Protein AF-A0ABD5TVK5-F1 (afdb_monomer)

Organism: NCBI:txid1198324

pLDDT: mean 85.74, std 15.24, range [33.0, 96.25]

Radius of gyration: 15.37 Å; Cα contacts (8 Å, |Δi|>4): 132; chains: 1; bounding box: 28×36×58 Å

Solvent-accessible surface area (backbone atoms only — not comparable to full-atom values): 6656 Å² total; per-residue (Å²): 133,84,76,79,74,75,83,69,68,56,65,68,62,52,51,50,52,50,62,59,50,67,39,68,69,53,40,49,51,46,50,60,36,64,71,67,69,48,72,43,48,42,63,60,53,13,35,53,51,42,17,61,76,69,75,44,59,68,91,76,52,56,67,74,49,26,55,55,32,30,54,44,36,65,76,61,47,43,57,59,33,30,77,66,32,34,27,42,64,40,79,89,79,40,31,36,30,64,24,89,35,29,70,57,52,47,52,50,49,56,48,54,58,58,65,71,72,114

Structure (mmCIF, N/CA/C/O backbone):
data_AF-A0ABD5TVK5-F1
#
_entry.id   AF-A0ABD5TVK5-F1
#
loop_
_atom_site.group_PDB
_atom_site.id
_atom_site.type_symbol
_atom_site.label_atom_id
_atom_site.label_alt_id
_atom_site.label_comp_id
_atom_site.label_asym_id
_atom_site.label_entity_id
_atom_site.label_seq_id
_atom_site.pdbx_PDB_ins_code
_atom_site.Cartn_x
_atom_site.Cartn_y
_atom_site.Cartn_z
_atom_site.occupancy
_atom_site.B_iso_or_equiv
_atom_site.auth_seq_id
_atom_site.auth_comp_id
_atom_site.auth_asym_id
_atom_site.auth_atom_id
_atom_site.pdbx_PDB_model_num
ATOM 1 N N . MET A 1 1 ? -5.443 6.022 39.758 1.00 33.00 1 MET A N 1
ATOM 2 C CA . MET A 1 1 ? -4.760 4.914 39.058 1.00 33.00 1 MET A CA 1
ATOM 3 C C . MET A 1 1 ? -5.485 4.712 37.743 1.00 33.00 1 MET A C 1
ATOM 5 O O . MET A 1 1 ? -6.596 4.203 37.760 1.00 33.00 1 MET A O 1
ATOM 9 N N . ALA A 1 2 ? -4.934 5.228 36.644 1.00 35.00 2 ALA A N 1
ATOM 10 C CA . ALA A 1 2 ? -5.500 5.011 35.319 1.00 35.00 2 ALA A CA 1
ATOM 11 C C . ALA A 1 2 ? -5.150 3.581 34.908 1.00 35.00 2 ALA A C 1
ATOM 13 O O . ALA A 1 2 ? -3.978 3.255 34.728 1.00 35.00 2 ALA A O 1
ATOM 14 N N . VAL A 1 3 ? -6.165 2.722 34.867 1.00 37.38 3 VAL A N 1
ATOM 15 C CA . VAL A 1 3 ? -6.068 1.401 34.255 1.00 37.38 3 VAL A CA 1
ATOM 16 C C . VAL A 1 3 ? -5.673 1.654 32.808 1.00 37.38 3 VAL A C 1
ATOM 18 O O . VAL A 1 3 ? -6.386 2.341 32.083 1.00 37.38 3 VAL A O 1
ATOM 21 N N . THR A 1 4 ? -4.490 1.188 32.422 1.00 37.69 4 THR A N 1
ATOM 22 C CA . THR A 1 4 ? -4.065 1.161 31.029 1.00 37.69 4 THR A CA 1
ATOM 23 C C . THR A 1 4 ? -5.055 0.260 30.308 1.00 37.69 4 THR A C 1
ATOM 25 O O . THR A 1 4 ? -4.971 -0.962 30.417 1.00 37.69 4 THR A O 1
ATOM 28 N N . GLU A 1 5 ? -6.055 0.866 29.670 1.00 39.72 5 GLU A N 1
ATOM 29 C CA . GLU A 1 5 ? -6.965 0.175 28.773 1.00 39.72 5 GLU A CA 1
ATOM 30 C C . GLU A 1 5 ? -6.103 -0.528 27.735 1.00 39.72 5 GLU A C 1
ATOM 32 O O . GLU A 1 5 ? -5.462 0.085 26.878 1.00 39.72 5 GLU A O 1
ATOM 37 N N . ASN A 1 6 ? -6.026 -1.842 27.899 1.00 39.97 6 ASN A N 1
ATOM 38 C CA . ASN A 1 6 ? -5.494 -2.759 26.928 1.00 39.97 6 ASN A CA 1
ATOM 39 C C . ASN A 1 6 ? -6.316 -2.510 25.659 1.00 39.97 6 ASN A C 1
ATOM 41 O O . ASN A 1 6 ? -7.457 -2.963 25.580 1.00 39.97 6 ASN A O 1
ATOM 45 N N . ARG A 1 7 ? -5.792 -1.727 24.705 1.00 51.34 7 ARG A N 1
ATOM 46 C CA . ARG A 1 7 ? -6.382 -1.579 23.365 1.00 51.34 7 ARG A CA 1
ATOM 47 C C . ARG A 1 7 ? -6.210 -2.902 22.626 1.00 51.34 7 ARG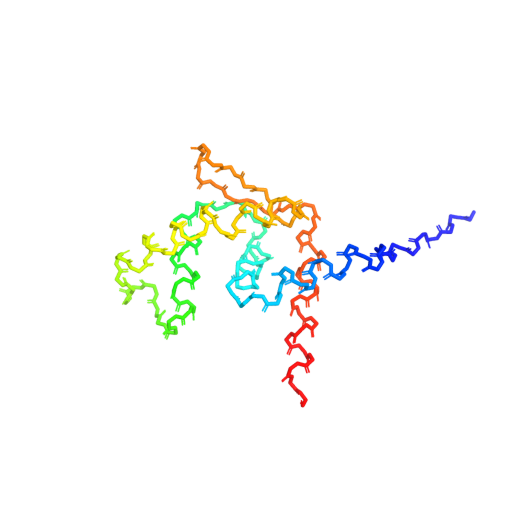 A C 1
ATOM 49 O O . ARG A 1 7 ? -5.469 -3.007 21.655 1.00 51.34 7 ARG A O 1
ATOM 56 N N . THR A 1 8 ? -6.843 -3.948 23.132 1.00 56.44 8 THR A N 1
ATOM 57 C CA . THR A 1 8 ? -7.138 -5.133 22.354 1.00 56.44 8 THR A CA 1
ATOM 58 C C . THR A 1 8 ? -8.242 -4.683 21.419 1.00 56.44 8 THR A C 1
ATOM 60 O O . THR A 1 8 ? -9.375 -4.480 21.849 1.00 56.44 8 THR A O 1
ATOM 63 N N . LEU A 1 9 ? -7.881 -4.403 20.166 1.00 56.56 9 LEU A N 1
ATOM 64 C CA . LEU A 1 9 ? -8.875 -4.191 19.123 1.00 56.56 9 LEU A CA 1
ATOM 65 C C . LEU A 1 9 ? -9.880 -5.354 19.187 1.00 56.56 9 LEU A C 1
ATOM 67 O O . LEU A 1 9 ? -9.454 -6.489 19.440 1.00 56.56 9 LEU A O 1
ATOM 71 N N . PRO A 1 10 ? -11.186 -5.098 19.006 1.00 69.69 10 PRO A N 1
ATOM 72 C CA . PRO A 1 10 ? -12.170 -6.169 18.922 1.00 69.69 10 PRO A CA 1
ATOM 73 C C . PRO A 1 10 ? -11.684 -7.224 17.924 1.00 69.69 10 PRO A C 1
ATOM 75 O O . PRO A 1 10 ? -11.176 -6.865 16.860 1.00 69.69 10 PRO A O 1
ATOM 78 N N . SER A 1 11 ? -11.809 -8.511 18.260 1.00 70.25 11 SER A N 1
ATOM 79 C CA . SER A 1 11 ? -11.297 -9.600 17.413 1.00 70.25 11 SER A CA 1
ATOM 80 C C . SER A 1 11 ? -11.826 -9.521 15.980 1.00 70.25 11 SER A C 1
ATOM 82 O O . SER A 1 11 ? -11.081 -9.778 15.049 1.00 70.25 11 SER A O 1
ATOM 84 N N . GLU A 1 12 ? -13.066 -9.062 15.800 1.00 74.44 12 GLU A N 1
ATOM 85 C CA . GLU A 1 12 ? -13.699 -8.869 14.489 1.00 74.44 12 GLU A CA 1
ATOM 86 C C . GLU A 1 12 ? -12.956 -7.847 13.613 1.00 74.44 12 GLU A C 1
ATOM 88 O O . GLU A 1 12 ? -12.719 -8.100 12.435 1.00 74.44 12 GLU A O 1
ATOM 93 N N . VAL A 1 13 ? -12.514 -6.726 14.196 1.00 74.62 13 VAL A N 1
ATOM 94 C CA . VAL A 1 13 ? -11.743 -5.690 13.484 1.00 74.62 13 VAL A CA 1
ATOM 95 C C . VAL A 1 13 ? -10.363 -6.222 13.107 1.00 74.62 13 VAL A C 1
ATOM 97 O O . VAL A 1 13 ? -9.865 -5.961 12.012 1.00 74.62 13 VAL A O 1
ATOM 100 N N . LEU A 1 14 ? -9.735 -6.987 14.003 1.00 79.19 14 LEU A N 1
ATOM 101 C CA . LEU A 1 14 ? -8.452 -7.630 13.733 1.00 79.19 14 LEU A CA 1
ATOM 102 C C . LEU A 1 14 ? -8.569 -8.661 12.600 1.00 79.19 14 LEU A C 1
ATOM 104 O O . LEU A 1 14 ? -7.727 -8.671 11.704 1.00 79.19 14 LEU A O 1
ATOM 108 N N . ASP A 1 15 ? -9.610 -9.491 12.623 1.00 84.25 15 ASP A N 1
ATOM 109 C CA . ASP A 1 15 ? -9.871 -10.502 11.599 1.00 84.25 15 ASP A CA 1
ATOM 110 C C . ASP A 1 15 ? -10.133 -9.855 10.232 1.00 84.25 15 ASP A C 1
ATOM 112 O O . ASP A 1 15 ? -9.613 -10.324 9.217 1.00 84.25 15 ASP A O 1
ATOM 116 N N . GLU A 1 16 ? -10.855 -8.734 10.197 1.00 85.75 16 GLU A N 1
ATOM 117 C CA . GLU A 1 16 ? -11.071 -7.946 8.982 1.00 85.75 16 GLU A CA 1
ATOM 118 C C . GLU A 1 16 ? -9.759 -7.375 8.427 1.00 85.75 16 GLU A C 1
ATOM 120 O O . GLU A 1 16 ? -9.456 -7.562 7.245 1.00 85.75 16 GLU A O 1
ATOM 125 N N . HIS A 1 17 ? -8.928 -6.754 9.272 1.00 87.75 17 HIS A N 1
ATOM 126 C CA . HIS A 1 17 ? -7.615 -6.249 8.861 1.00 87.75 17 HIS A CA 1
ATOM 127 C C . HIS A 1 17 ? -6.712 -7.378 8.352 1.00 87.75 17 HIS A C 1
ATOM 129 O O . HIS A 1 17 ? -6.040 -7.225 7.332 1.00 87.75 17 HIS A O 1
ATOM 135 N N . LEU A 1 18 ? -6.704 -8.530 9.026 1.00 86.00 18 LEU A N 1
ATOM 136 C CA . LEU A 1 18 ? -5.938 -9.702 8.602 1.00 86.00 18 LEU A CA 1
ATOM 137 C C . LEU A 1 18 ? -6.431 -10.243 7.256 1.00 86.00 18 LEU A C 1
ATOM 139 O O . LEU A 1 18 ? -5.611 -10.532 6.384 1.00 86.00 18 LEU A O 1
ATOM 143 N N . ALA A 1 19 ? -7.747 -10.335 7.050 1.00 87.69 19 ALA A N 1
ATOM 144 C CA . ALA A 1 19 ? -8.332 -10.744 5.776 1.00 87.69 19 ALA A CA 1
ATOM 145 C C . ALA A 1 19 ? -7.992 -9.750 4.654 1.00 87.69 19 ALA A C 1
ATOM 147 O O . ALA A 1 19 ? -7.651 -10.151 3.538 1.00 87.69 19 ALA A O 1
ATOM 148 N N . LEU A 1 20 ? -8.017 -8.449 4.953 1.00 90.38 20 LEU A N 1
ATOM 149 C CA . LEU A 1 20 ? -7.654 -7.392 4.018 1.00 90.38 20 LEU A CA 1
ATOM 150 C C . LEU A 1 20 ? -6.168 -7.470 3.627 1.00 90.38 20 LEU A C 1
ATOM 152 O O . LEU A 1 20 ? -5.847 -7.379 2.439 1.00 90.38 20 LEU A O 1
ATOM 156 N N . LEU A 1 21 ? -5.283 -7.683 4.607 1.00 90.38 21 LEU A N 1
ATOM 157 C CA . LEU A 1 21 ? -3.823 -7.775 4.459 1.00 90.38 21 LEU A CA 1
ATOM 158 C C . LEU A 1 21 ? -3.334 -9.167 4.018 1.00 90.38 21 LEU A C 1
ATOM 160 O O . LEU A 1 21 ? -2.145 -9.359 3.753 1.00 90.38 21 LEU A O 1
ATOM 164 N N . ALA A 1 22 ? -4.228 -10.143 3.854 1.00 87.75 22 ALA A N 1
ATOM 165 C CA . ALA A 1 22 ? -3.892 -11.421 3.230 1.00 87.75 22 ALA A CA 1
ATOM 166 C C . ALA A 1 22 ? -3.425 -11.244 1.771 1.00 87.75 22 ALA A C 1
ATOM 168 O O . ALA A 1 22 ? -2.665 -12.066 1.258 1.00 87.75 22 ALA A O 1
ATOM 169 N N . ASN A 1 23 ? -3.826 -10.151 1.113 1.00 89.81 23 ASN A N 1
ATOM 170 C CA . ASN A 1 23 ? -3.392 -9.802 -0.235 1.00 89.81 23 ASN A CA 1
ATOM 171 C C . ASN A 1 23 ? -1.972 -9.205 -0.254 1.00 89.81 23 ASN A C 1
ATOM 173 O O . ASN A 1 23 ? -1.685 -8.225 0.430 1.00 89.81 23 ASN A O 1
ATOM 177 N N . ASP A 1 24 ? -1.106 -9.770 -1.093 1.00 86.75 24 ASP A N 1
ATOM 178 C CA . ASP A 1 24 ? 0.312 -9.404 -1.175 1.00 86.75 24 ASP A CA 1
ATOM 179 C C . ASP A 1 24 ? 0.532 -7.949 -1.613 1.00 86.75 24 ASP A C 1
ATOM 181 O O . ASP A 1 24 ? 1.350 -7.253 -1.016 1.00 86.75 24 ASP A O 1
ATOM 185 N N . GLN A 1 25 ? -0.258 -7.454 -2.572 1.00 88.69 25 GLN A N 1
ATOM 186 C CA . GLN A 1 25 ? -0.165 -6.070 -3.052 1.00 88.69 25 GLN A CA 1
ATOM 187 C C . GLN A 1 25 ? -0.571 -5.070 -1.965 1.00 88.69 25 GLN A C 1
ATOM 189 O O . GLN A 1 25 ? 0.046 -4.021 -1.828 1.00 88.69 25 GLN A O 1
ATOM 194 N N . ARG A 1 26 ? -1.570 -5.393 -1.135 1.00 92.25 26 ARG A N 1
ATOM 195 C CA . ARG A 1 26 ? -1.946 -4.527 -0.004 1.00 92.25 26 ARG A CA 1
ATOM 196 C C . ARG A 1 26 ? -0.873 -4.452 1.066 1.00 92.25 26 ARG A C 1
ATOM 198 O O . ARG A 1 26 ? -0.684 -3.3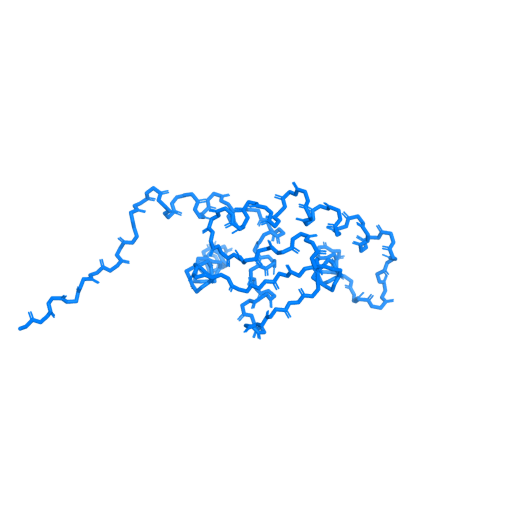85 1.638 1.00 92.25 26 ARG A O 1
ATOM 205 N N . ARG A 1 27 ? -0.155 -5.549 1.316 1.00 91.81 27 ARG A N 1
ATOM 206 C CA . ARG A 1 27 ? 0.987 -5.517 2.238 1.00 91.81 27 ARG A CA 1
ATOM 207 C C . ARG A 1 27 ? 2.114 -4.652 1.694 1.00 91.81 27 ARG A C 1
ATOM 209 O O . ARG A 1 27 ? 2.603 -3.819 2.442 1.00 91.81 27 ARG A O 1
ATOM 216 N N . ALA A 1 28 ? 2.443 -4.787 0.409 1.00 89.81 28 ALA A N 1
ATOM 217 C CA . ALA A 1 28 ? 3.418 -3.920 -0.253 1.00 89.81 28 ALA A CA 1
ATOM 218 C C . ALA A 1 28 ? 3.044 -2.434 -0.102 1.00 89.81 28 ALA A C 1
ATOM 220 O O . ALA A 1 28 ? 3.850 -1.633 0.359 1.00 89.81 28 ALA A O 1
ATOM 221 N N . ILE A 1 29 ? 1.786 -2.071 -0.382 1.00 91.31 29 ILE A N 1
ATOM 222 C CA . ILE A 1 29 ? 1.293 -0.692 -0.214 1.00 91.31 29 ILE A CA 1
ATOM 223 C C . ILE A 1 29 ? 1.476 -0.195 1.226 1.00 91.31 29 ILE A C 1
ATOM 225 O O . ILE A 1 29 ? 1.987 0.904 1.436 1.00 91.31 29 ILE A O 1
ATOM 229 N N . VAL A 1 30 ? 1.063 -0.993 2.216 1.00 92.50 30 VAL A N 1
ATOM 230 C CA . VAL A 1 30 ? 1.196 -0.636 3.637 1.00 92.50 30 VAL A CA 1
ATOM 231 C C . VAL A 1 30 ? 2.655 -0.444 4.020 1.00 92.50 30 VAL A C 1
ATOM 233 O O . VAL A 1 30 ? 2.966 0.517 4.711 1.00 92.50 30 VAL A O 1
ATOM 236 N N . GLU A 1 31 ? 3.555 -1.313 3.570 1.00 90.06 31 GLU A N 1
ATOM 237 C CA . GLU A 1 31 ? 4.984 -1.196 3.863 1.00 90.06 31 GLU A CA 1
ATOM 238 C C . GLU A 1 31 ? 5.587 0.072 3.265 1.00 90.06 31 GLU A C 1
ATOM 240 O O . GLU A 1 31 ? 6.190 0.856 3.995 1.00 90.06 31 GLU A O 1
ATOM 245 N N . ILE A 1 32 ? 5.340 0.321 1.978 1.00 89.62 32 ILE A N 1
ATOM 246 C CA . ILE A 1 32 ? 5.828 1.509 1.273 1.00 89.62 32 ILE A CA 1
ATOM 247 C C . ILE A 1 32 ? 5.357 2.791 1.980 1.00 89.62 32 ILE A C 1
ATOM 249 O O . ILE A 1 32 ? 6.147 3.701 2.245 1.00 89.62 32 ILE A O 1
ATOM 253 N N . LEU A 1 33 ? 4.071 2.870 2.335 1.00 90.19 33 LEU A N 1
ATOM 254 C CA . LEU A 1 33 ? 3.517 4.044 3.014 1.00 90.19 33 LEU A CA 1
ATOM 255 C C . LEU A 1 33 ? 3.991 4.162 4.472 1.00 90.19 33 LEU A C 1
ATOM 257 O O . LEU A 1 33 ? 4.174 5.276 4.969 1.00 90.19 33 LEU A O 1
ATOM 261 N N . ALA A 1 34 ? 4.214 3.039 5.157 1.00 88.94 34 ALA A N 1
ATOM 262 C CA . ALA A 1 34 ? 4.692 3.007 6.536 1.00 88.94 34 ALA A CA 1
ATOM 263 C C . ALA A 1 34 ? 6.175 3.380 6.682 1.00 88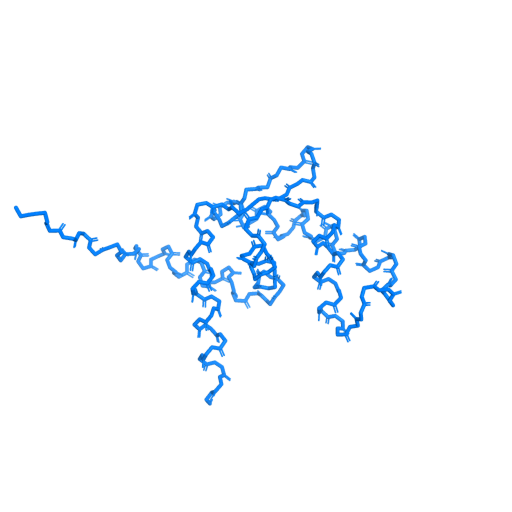.94 34 ALA A C 1
ATOM 265 O O . ALA A 1 34 ? 6.576 3.836 7.757 1.00 88.94 34 ALA A O 1
ATOM 266 N N . GLU A 1 35 ? 6.988 3.172 5.645 1.00 86.31 35 GLU A N 1
ATOM 267 C CA . GLU A 1 35 ? 8.397 3.572 5.626 1.00 86.31 35 GLU A CA 1
ATOM 268 C C . GLU A 1 35 ? 8.553 5.089 5.529 1.00 86.31 35 GLU A C 1
ATOM 270 O O . GLU A 1 35 ? 9.322 5.685 6.285 1.00 86.31 35 GLU A O 1
ATOM 275 N N . GLU A 1 36 ? 7.799 5.730 4.637 1.00 79.19 36 GLU A N 1
ATOM 276 C CA . GLU A 1 36 ? 7.948 7.165 4.392 1.00 79.19 36 GLU A CA 1
ATOM 277 C C . GLU A 1 36 ? 7.020 8.042 5.252 1.00 79.19 36 GLU A C 1
ATOM 279 O O . GLU A 1 36 ? 7.252 9.248 5.351 1.00 79.19 36 GLU A O 1
ATOM 284 N N . ASN A 1 37 ? 5.984 7.453 5.869 1.00 82.06 37 ASN A N 1
ATOM 285 C CA . ASN A 1 37 ? 4.992 8.091 6.750 1.00 82.06 37 ASN A CA 1
ATOM 286 C C . ASN A 1 37 ? 4.526 9.480 6.265 1.00 82.06 37 ASN A C 1
ATOM 288 O O . ASN A 1 37 ? 4.403 10.437 7.033 1.00 82.06 37 ASN A O 1
ATOM 292 N N . ARG A 1 38 ? 4.313 9.600 4.955 1.00 88.50 38 ARG A N 1
ATOM 293 C CA . ARG A 1 38 ? 3.911 10.828 4.266 1.00 88.50 38 ARG A CA 1
ATOM 294 C C . ARG A 1 38 ? 2.949 10.483 3.145 1.00 88.50 38 ARG A C 1
ATOM 296 O O . ARG A 1 38 ? 2.789 9.318 2.807 1.00 88.50 38 ARG A O 1
ATOM 303 N N . SER A 1 39 ? 2.337 11.504 2.560 1.00 90.56 39 SER A N 1
ATOM 304 C CA . SER A 1 39 ? 1.428 11.315 1.438 1.00 90.56 39 SER A CA 1
ATOM 305 C C . SER A 1 39 ? 2.138 11.292 0.081 1.00 90.56 39 SER A C 1
ATOM 307 O O . SER A 1 39 ? 3.005 12.132 -0.189 1.00 90.56 39 SER A O 1
ATOM 309 N N . HIS A 1 40 ? 1.685 10.409 -0.809 1.00 94.50 40 HIS A N 1
ATOM 310 C CA . HIS A 1 40 ? 2.244 10.167 -2.141 1.00 94.50 40 HIS A CA 1
ATOM 311 C C . HIS A 1 40 ? 1.202 10.298 -3.238 1.00 94.50 40 HIS A C 1
ATOM 313 O O . HIS A 1 40 ? 0.007 10.158 -2.998 1.00 94.50 40 HIS A O 1
ATOM 319 N N . GLN A 1 41 ? 1.675 10.520 -4.464 1.00 95.62 41 GLN A N 1
ATOM 320 C CA . GLN A 1 41 ? 0.837 10.358 -5.650 1.00 95.62 41 GLN A CA 1
ATOM 321 C C . GLN A 1 41 ? 0.560 8.872 -5.885 1.00 95.62 41 GLN A C 1
ATOM 323 O O . GLN A 1 41 ? 1.480 8.053 -5.791 1.00 95.62 41 GLN A O 1
ATOM 328 N N . VAL A 1 42 ? -0.672 8.537 -6.267 1.00 95.19 42 VAL A N 1
ATOM 329 C CA . VAL A 1 42 ? -1.069 7.155 -6.583 1.00 95.19 42 VAL A CA 1
ATOM 330 C C . VAL A 1 42 ? -0.186 6.565 -7.679 1.00 95.19 42 VAL A C 1
ATOM 332 O O . VAL A 1 42 ? 0.224 5.415 -7.563 1.00 95.19 42 VAL A O 1
ATOM 335 N N . ARG A 1 43 ? 0.194 7.351 -8.694 1.00 95.19 43 ARG A N 1
ATOM 336 C CA . ARG A 1 43 ? 1.088 6.901 -9.772 1.00 95.19 43 ARG A CA 1
ATOM 337 C C . ARG A 1 43 ? 2.468 6.459 -9.277 1.00 95.19 43 ARG A C 1
ATOM 339 O O . ARG A 1 43 ? 3.006 5.466 -9.759 1.00 95.19 43 ARG A O 1
ATOM 346 N N . LEU A 1 44 ? 3.042 7.167 -8.302 1.00 93.62 44 LEU A N 1
ATOM 347 C CA . LEU A 1 44 ? 4.330 6.777 -7.713 1.00 93.62 44 LEU A CA 1
ATOM 348 C C . LEU A 1 44 ? 4.193 5.466 -6.939 1.00 93.62 44 LEU A C 1
ATOM 350 O O . LEU A 1 44 ? 4.994 4.553 -7.136 1.00 93.62 44 LEU A O 1
ATOM 354 N N . LEU A 1 45 ? 3.133 5.348 -6.133 1.00 93.94 45 LEU A N 1
ATOM 355 C CA . LEU A 1 45 ? 2.820 4.109 -5.427 1.00 93.94 45 LEU A CA 1
ATOM 356 C C . LEU A 1 45 ? 2.603 2.947 -6.407 1.00 93.94 45 LEU A C 1
ATOM 358 O O . LEU A 1 45 ? 3.128 1.861 -6.189 1.00 93.94 45 LEU A O 1
ATOM 362 N N . ALA A 1 46 ? 1.909 3.188 -7.521 1.00 95.12 46 ALA A N 1
ATOM 363 C CA . ALA A 1 46 ? 1.700 2.206 -8.578 1.00 95.12 46 ALA A CA 1
ATOM 364 C C . ALA A 1 46 ? 3.022 1.706 -9.165 1.00 95.12 46 ALA A C 1
ATOM 366 O O . ALA A 1 46 ? 3.191 0.501 -9.344 1.00 95.12 46 ALA A O 1
ATOM 367 N N . GLY A 1 47 ? 3.968 2.614 -9.421 1.00 95.19 47 GLY A N 1
ATOM 368 C CA . GLY A 1 47 ? 5.305 2.262 -9.890 1.00 95.19 47 GLY A CA 1
ATOM 369 C C . GLY A 1 47 ? 6.041 1.365 -8.899 1.00 95.19 47 GLY A C 1
ATOM 370 O O . GLY A 1 47 ? 6.522 0.300 -9.281 1.00 95.19 47 GLY A O 1
ATOM 371 N N . TRP A 1 48 ? 6.076 1.750 -7.622 1.00 93.50 48 TRP A N 1
ATOM 372 C CA . TRP A 1 48 ? 6.729 0.966 -6.570 1.00 93.50 48 TRP A CA 1
ATOM 373 C C . TRP A 1 48 ? 6.103 -0.416 -6.395 1.00 93.50 48 TRP A C 1
ATOM 375 O O . TRP A 1 48 ? 6.814 -1.418 -6.430 1.00 93.50 48 TRP A O 1
ATOM 385 N N . THR A 1 49 ? 4.774 -0.491 -6.308 1.00 92.06 49 THR A N 1
ATOM 386 C CA . THR A 1 49 ? 4.061 -1.766 -6.169 1.00 92.06 49 THR A CA 1
ATOM 387 C C . THR A 1 49 ? 4.235 -2.660 -7.403 1.00 92.06 49 THR A C 1
ATOM 389 O O . THR A 1 49 ? 4.396 -3.869 -7.264 1.00 92.06 49 THR A O 1
ATOM 392 N N . ALA A 1 50 ? 4.240 -2.100 -8.617 1.00 93.56 50 ALA A N 1
ATOM 393 C CA . ALA A 1 50 ? 4.450 -2.868 -9.848 1.00 93.56 50 ALA A CA 1
ATOM 394 C C . ALA A 1 50 ? 5.897 -3.364 -10.006 1.00 93.56 50 ALA A C 1
ATOM 396 O O . ALA A 1 50 ? 6.114 -4.474 -10.498 1.00 93.56 50 ALA A O 1
ATOM 397 N N . ALA A 1 51 ? 6.879 -2.556 -9.599 1.00 93.06 51 ALA A N 1
ATOM 398 C CA . ALA A 1 51 ? 8.287 -2.940 -9.562 1.00 93.06 51 ALA A CA 1
ATOM 399 C C . ALA A 1 51 ? 8.517 -4.094 -8.578 1.00 93.06 51 ALA A C 1
ATOM 401 O O . ALA A 1 51 ? 9.130 -5.099 -8.944 1.00 93.06 51 ALA A O 1
ATOM 402 N N . GLU A 1 52 ? 7.949 -3.996 -7.373 1.00 89.56 52 GLU A N 1
ATOM 403 C CA . GLU A 1 52 ? 8.013 -5.053 -6.362 1.00 89.56 52 GLU A CA 1
ATOM 404 C C . GLU A 1 52 ? 7.318 -6.339 -6.836 1.00 89.56 52 GLU A C 1
ATOM 406 O O . GLU A 1 52 ? 7.914 -7.412 -6.770 1.00 89.56 52 GLU A O 1
ATOM 411 N N . GLU A 1 53 ? 6.108 -6.240 -7.405 1.00 87.69 53 GLU A N 1
ATOM 412 C CA . GLU A 1 53 ? 5.357 -7.387 -7.947 1.00 87.69 53 GLU A CA 1
ATOM 413 C C . GLU A 1 53 ? 6.153 -8.154 -9.012 1.00 87.69 53 GLU A C 1
ATOM 415 O O . GLU A 1 53 ? 6.105 -9.383 -9.079 1.00 87.69 53 GLU A O 1
ATOM 420 N N . ARG A 1 54 ? 6.880 -7.431 -9.867 1.00 90.06 54 ARG A N 1
ATOM 421 C CA . ARG A 1 54 ? 7.636 -8.014 -10.983 1.00 90.06 54 ARG A CA 1
ATOM 422 C C . ARG A 1 54 ? 9.074 -8.371 -10.624 1.00 90.06 54 ARG A C 1
ATOM 424 O O . ARG A 1 54 ? 9.730 -9.034 -11.425 1.00 90.06 54 ARG A O 1
ATOM 431 N N . GLY A 1 55 ? 9.568 -7.930 -9.469 1.00 90.31 55 GLY A N 1
ATOM 432 C CA . GLY A 1 55 ? 10.963 -8.099 -9.067 1.00 90.31 55 GLY A CA 1
ATOM 433 C C . GLY A 1 55 ? 11.952 -7.386 -9.994 1.00 90.31 55 GLY A C 1
ATOM 434 O O . GLY A 1 55 ? 13.053 -7.890 -10.213 1.00 90.31 55 GLY A O 1
ATOM 435 N N . VAL A 1 56 ? 11.559 -6.248 -10.571 1.00 92.75 56 VAL A N 1
ATOM 436 C CA . VAL A 1 56 ? 12.402 -5.438 -11.468 1.00 92.75 56 VAL A CA 1
ATOM 437 C C . VAL A 1 56 ? 12.569 -4.030 -10.902 1.00 92.75 56 VAL A C 1
ATOM 439 O O . VAL A 1 56 ? 11.677 -3.552 -10.203 1.00 92.75 56 VAL A O 1
ATOM 442 N N . PRO A 1 57 ? 13.684 -3.340 -11.186 1.00 92.56 57 PRO A N 1
ATOM 443 C CA . PRO A 1 57 ? 13.836 -1.950 -10.778 1.00 92.56 57 PRO A CA 1
ATOM 444 C C . PRO A 1 57 ? 12.874 -1.031 -11.554 1.00 92.56 57 PRO A C 1
ATOM 446 O O . PRO A 1 57 ? 12.416 -1.364 -12.649 1.00 92.56 57 PRO A O 1
ATOM 449 N N . LEU A 1 58 ? 12.560 0.132 -10.971 1.00 90.31 58 LEU A N 1
ATOM 450 C CA . LEU A 1 58 ? 11.593 1.097 -11.523 1.00 90.31 58 LEU A CA 1
ATOM 451 C C . LEU A 1 58 ? 11.955 1.592 -12.927 1.00 90.31 58 LEU A C 1
ATOM 453 O O . LEU A 1 58 ? 11.069 1.844 -13.732 1.00 90.31 58 LEU A O 1
ATOM 457 N N . ASP A 1 59 ? 13.244 1.737 -13.218 1.00 91.88 59 ASP A N 1
ATOM 458 C CA . ASP A 1 59 ? 13.762 2.193 -14.512 1.00 91.88 59 ASP A CA 1
ATOM 459 C C . ASP A 1 59 ? 13.607 1.149 -15.629 1.00 91.88 59 ASP A C 1
ATOM 461 O O . ASP A 1 59 ? 13.546 1.502 -16.805 1.00 91.88 59 ASP A O 1
ATOM 465 N N . ALA A 1 60 ? 13.498 -0.131 -15.269 1.00 93.19 60 ALA A N 1
ATOM 466 C CA . ALA A 1 60 ? 13.213 -1.230 -16.186 1.00 93.19 60 ALA A CA 1
ATOM 467 C C . ALA A 1 60 ? 11.707 -1.518 -16.326 1.00 93.19 60 ALA A C 1
ATOM 469 O O . ALA A 1 60 ? 11.316 -2.442 -17.049 1.00 93.19 60 ALA A O 1
ATOM 470 N N . LEU A 1 61 ? 10.852 -0.774 -15.619 1.00 94.38 61 LEU A N 1
ATOM 471 C CA . LEU A 1 61 ? 9.419 -1.015 -15.593 1.00 94.38 61 LEU A CA 1
ATOM 472 C C . LEU A 1 61 ? 8.741 -0.383 -16.826 1.00 94.38 61 LEU A C 1
ATOM 474 O O . LEU A 1 61 ? 8.884 0.816 -17.057 1.00 94.38 61 LEU A O 1
ATOM 478 N N . PRO A 1 62 ? 7.968 -1.149 -17.619 1.00 94.62 62 PRO A N 1
ATOM 479 C CA . PRO A 1 62 ? 7.188 -0.572 -18.709 1.00 94.62 62 PRO A CA 1
ATOM 480 C C . PRO A 1 62 ? 6.103 0.366 -18.172 1.00 94.62 62 PRO A C 1
ATOM 482 O O . PRO A 1 62 ? 5.413 0.010 -17.216 1.00 94.62 62 PRO A O 1
ATOM 485 N N . GLU A 1 63 ? 5.871 1.494 -18.844 1.00 94.25 63 GLU A N 1
ATOM 486 C CA . GLU A 1 63 ? 4.823 2.460 -18.469 1.00 94.25 63 GLU A CA 1
ATOM 487 C C . GLU A 1 63 ? 3.441 1.795 -18.346 1.00 94.25 63 GLU A C 1
ATOM 489 O O . GLU A 1 63 ? 2.722 1.974 -17.368 1.00 94.25 63 GLU A O 1
ATOM 494 N N . GLU A 1 64 ? 3.120 0.891 -19.273 1.00 95.38 64 GLU A N 1
ATOM 495 C CA . GLU A 1 64 ? 1.881 0.102 -19.276 1.00 95.38 64 GLU A CA 1
ATOM 496 C C . GLU A 1 64 ? 1.706 -0.770 -18.019 1.00 95.38 64 GLU A C 1
ATOM 498 O O . GLU A 1 64 ? 0.605 -1.224 -17.700 1.00 95.38 64 GLU A O 1
ATOM 503 N N . ALA A 1 65 ? 2.798 -1.126 -17.336 1.00 94.56 65 ALA A N 1
ATOM 504 C CA . ALA A 1 65 ? 2.732 -1.845 -16.070 1.00 94.56 65 ALA A CA 1
ATOM 505 C C . ALA A 1 65 ? 2.343 -0.904 -14.924 1.00 94.56 65 ALA A C 1
ATOM 507 O O . ALA A 1 65 ? 1.512 -1.290 -14.101 1.00 94.56 65 ALA A O 1
ATOM 508 N N . VAL A 1 66 ? 2.895 0.315 -14.915 1.00 95.44 66 VAL A N 1
ATOM 509 C CA . VAL A 1 66 ? 2.555 1.373 -13.953 1.00 95.44 66 VAL A CA 1
ATOM 510 C C . VAL A 1 66 ? 1.087 1.751 -14.098 1.00 95.44 66 VAL A C 1
ATOM 512 O O . VAL A 1 66 ? 0.352 1.676 -13.121 1.00 95.44 66 VAL A O 1
ATOM 515 N N . GLU A 1 67 ? 0.628 2.047 -15.315 1.00 95.56 67 GLU A N 1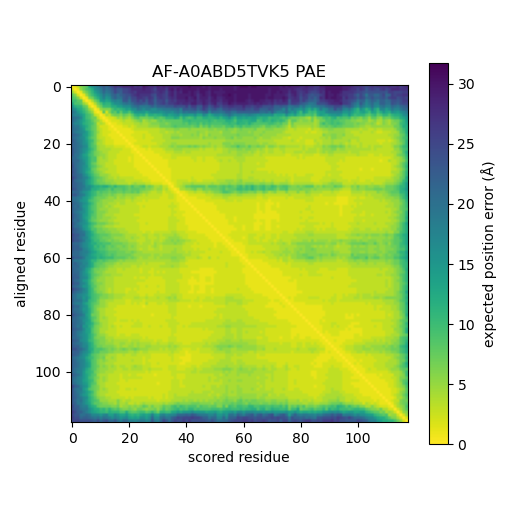
ATOM 516 C CA . GLU A 1 67 ? -0.763 2.440 -15.579 1.00 95.56 67 GLU A CA 1
ATOM 517 C C . GLU A 1 67 ? -1.757 1.350 -15.163 1.00 95.56 67 GLU A C 1
ATOM 519 O O . GLU A 1 67 ? -2.764 1.615 -14.506 1.00 95.56 67 GLU A O 1
ATOM 524 N N . ARG A 1 68 ? -1.462 0.081 -15.480 1.00 95.25 68 ARG A N 1
ATO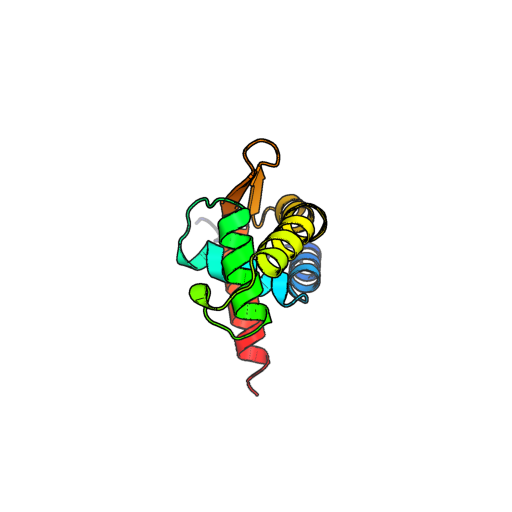M 525 C CA . ARG A 1 68 ? -2.308 -1.040 -15.041 1.00 95.25 68 ARG A CA 1
ATOM 526 C C . ARG A 1 68 ? -2.349 -1.174 -13.525 1.00 95.25 68 ARG A C 1
ATOM 528 O O . ARG A 1 68 ? -3.391 -1.550 -12.988 1.00 95.25 68 ARG A O 1
ATOM 535 N N . MET A 1 69 ? -1.233 -0.929 -12.844 1.00 95.19 69 MET A N 1
ATOM 536 C CA . MET A 1 69 ? -1.202 -0.957 -11.386 1.00 95.19 69 MET A CA 1
ATOM 537 C C . MET A 1 69 ? -1.956 0.237 -10.797 1.00 95.19 69 MET A C 1
ATOM 539 O O . MET A 1 69 ? -2.730 0.050 -9.869 1.00 95.19 69 MET A O 1
ATOM 543 N N . GLU A 1 70 ? -1.825 1.426 -11.378 1.00 95.38 70 GLU A N 1
ATOM 544 C CA . GLU A 1 70 ? -2.538 2.641 -10.974 1.00 95.38 70 GLU A CA 1
ATOM 545 C C . GLU A 1 70 ? -4.059 2.437 -11.021 1.00 95.38 70 GLU A C 1
ATOM 547 O O . GLU A 1 70 ? -4.747 2.670 -10.028 1.00 95.38 70 GLU A O 1
ATOM 552 N N . VAL A 1 71 ? -4.576 1.862 -12.112 1.00 95.69 71 VAL A N 1
ATOM 553 C CA . VAL A 1 71 ? -5.998 1.494 -12.246 1.00 95.69 71 VAL A CA 1
ATOM 554 C C . VAL A 1 71 ? -6.430 0.497 -11.161 1.00 95.69 71 VAL A C 1
ATOM 556 O O . VAL A 1 71 ? -7.493 0.649 -10.555 1.00 95.69 71 VAL A O 1
ATOM 559 N N . LYS A 1 72 ? -5.613 -0.525 -10.867 1.00 94.44 72 LYS A N 1
ATOM 560 C CA . LYS A 1 72 ? -5.910 -1.486 -9.787 1.00 94.44 72 LYS A CA 1
ATOM 561 C C . LYS A 1 72 ? -5.908 -0.817 -8.416 1.00 94.44 72 LYS A C 1
ATOM 563 O O . LYS A 1 72 ? -6.782 -1.109 -7.599 1.00 94.44 72 LYS A O 1
ATOM 568 N N . LEU A 1 73 ? -4.941 0.058 -8.148 1.00 94.56 73 LEU A N 1
ATOM 569 C CA . LEU A 1 73 ? -4.874 0.810 -6.900 1.00 94.56 73 LEU A CA 1
ATOM 570 C C . LEU A 1 73 ? -6.151 1.621 -6.713 1.00 94.56 73 LEU A C 1
ATOM 572 O O . LEU A 1 73 ? -6.809 1.461 -5.688 1.00 94.56 73 LEU A O 1
ATOM 576 N N . HIS A 1 74 ? -6.541 2.380 -7.735 1.00 93.81 74 HIS A N 1
ATOM 577 C CA . HIS A 1 74 ? -7.710 3.248 -7.701 1.00 93.81 74 HIS A CA 1
ATOM 578 C C . HIS A 1 74 ? -9.023 2.490 -7.466 1.00 93.81 74 HIS A C 1
ATOM 580 O O . HIS A 1 74 ? -9.843 2.914 -6.660 1.00 93.81 74 HIS A O 1
ATOM 586 N N . HIS A 1 75 ? -9.225 1.350 -8.134 1.00 93.44 75 HIS A N 1
ATOM 587 C CA . HIS A 1 75 ? -10.522 0.662 -8.112 1.00 93.44 75 HIS A CA 1
ATOM 588 C C . HIS A 1 75 ? -10.623 -0.509 -7.128 1.00 93.44 75 HIS A C 1
ATOM 590 O O . HIS A 1 75 ? -11.730 -0.956 -6.831 1.00 93.44 75 HIS A O 1
ATOM 596 N N . VAL A 1 76 ? -9.502 -1.063 -6.653 1.00 93.38 76 VAL A N 1
ATOM 597 C CA . VAL A 1 76 ? -9.502 -2.335 -5.901 1.00 93.38 76 VAL A CA 1
ATOM 598 C C . VAL A 1 76 ? -8.802 -2.230 -4.555 1.00 93.38 76 VAL A C 1
ATOM 600 O O . VAL A 1 76 ? -9.286 -2.791 -3.562 1.00 93.38 76 VAL A O 1
ATOM 603 N N . HIS A 1 77 ? -7.635 -1.590 -4.513 1.00 93.56 77 HIS A N 1
ATOM 604 C CA . HIS A 1 77 ? -6.804 -1.608 -3.311 1.00 93.56 77 HIS A CA 1
ATOM 605 C C . HIS A 1 77 ? -7.080 -0.414 -2.411 1.00 93.56 77 HIS A C 1
ATOM 607 O O . HIS A 1 77 ? -7.453 -0.637 -1.263 1.00 93.56 77 HIS A O 1
ATOM 613 N N . LEU A 1 78 ? -6.938 0.807 -2.928 1.00 94.38 78 LEU A N 1
ATOM 614 C CA . LEU A 1 78 ? -7.031 2.028 -2.134 1.00 94.38 78 LEU A CA 1
ATOM 615 C C . LEU A 1 78 ? -8.415 2.227 -1.511 1.00 94.38 78 LEU A C 1
ATOM 617 O O . LEU A 1 78 ? -8.436 2.426 -0.303 1.00 94.38 78 LEU A O 1
ATOM 621 N N . PRO A 1 79 ? -9.551 2.038 -2.218 1.00 94.81 79 PRO A N 1
ATOM 622 C CA . PRO A 1 79 ? -10.865 2.195 -1.592 1.00 94.81 79 PRO A CA 1
ATOM 623 C C . PRO A 1 79 ? -11.072 1.271 -0.388 1.00 94.81 79 PRO A C 1
ATOM 625 O O . PRO A 1 79 ? -11.559 1.699 0.645 1.00 94.81 79 PRO A O 1
ATOM 628 N N . LYS A 1 80 ? -10.623 0.011 -0.467 1.00 93.19 80 LYS A N 1
ATOM 629 C CA . LYS A 1 80 ? -10.792 -0.929 0.656 1.00 93.19 80 LYS A CA 1
ATOM 630 C C . LYS A 1 80 ? -9.809 -0.688 1.800 1.00 93.19 80 LYS A C 1
ATOM 632 O O . LYS A 1 80 ? -10.083 -1.069 2.929 1.00 93.19 80 LYS A O 1
ATOM 637 N N . LEU A 1 81 ? -8.630 -0.140 1.502 1.00 94.00 81 LEU A N 1
ATOM 638 C CA . LEU A 1 81 ? -7.677 0.272 2.534 1.00 94.00 81 LEU A CA 1
ATOM 639 C C . LEU A 1 81 ? -8.156 1.547 3.246 1.00 94.00 81 LEU A C 1
ATOM 641 O O . LEU A 1 81 ? -7.901 1.694 4.439 1.00 94.00 81 LEU A O 1
ATOM 645 N N . ASP A 1 82 ? -8.841 2.429 2.518 1.00 95.00 82 ASP A N 1
ATOM 646 C CA . ASP A 1 82 ? -9.450 3.662 3.018 1.00 95.00 82 ASP A CA 1
ATOM 647 C C . ASP A 1 82 ? -10.677 3.377 3.892 1.00 95.00 82 ASP A C 1
ATOM 649 O O . ASP A 1 82 ? -10.749 3.846 5.023 1.00 95.00 82 ASP A O 1
ATOM 653 N N . GLU A 1 83 ? -11.566 2.479 3.450 1.00 92.50 83 GLU A N 1
ATOM 654 C CA . GLU A 1 83 ? -12.697 1.978 4.250 1.00 92.50 83 GLU A CA 1
ATOM 655 C C . GLU A 1 83 ? -12.251 1.390 5.601 1.00 92.50 83 GLU A C 1
ATOM 657 O O . GLU A 1 83 ? -12.936 1.552 6.610 1.00 92.50 83 GLU A O 1
ATOM 662 N N . ALA A 1 84 ? -11.085 0.737 5.634 1.00 91.19 84 ALA A N 1
ATOM 663 C CA . ALA A 1 84 ? -10.493 0.183 6.851 1.00 91.19 84 ALA A CA 1
ATOM 664 C C . ALA A 1 84 ? -9.704 1.216 7.686 1.00 91.19 84 ALA A C 1
ATOM 666 O O . ALA A 1 84 ? -9.161 0.869 8.732 1.00 91.19 84 ALA A O 1
ATOM 667 N N . GLY A 1 85 ? -9.583 2.467 7.227 1.00 92.31 85 GLY A N 1
ATOM 668 C CA . GLY A 1 85 ? -8.828 3.532 7.897 1.00 92.31 85 GLY A CA 1
ATOM 669 C C . GLY A 1 85 ? -7.309 3.320 7.920 1.00 92.31 85 GLY A C 1
ATOM 670 O O . GLY A 1 85 ? -6.594 3.999 8.663 1.00 92.31 85 GLY A O 1
ATOM 671 N N . ILE A 1 86 ? -6.799 2.365 7.134 1.00 94.25 86 ILE A N 1
ATOM 672 C CA . ILE A 1 86 ? -5.364 2.063 7.037 1.00 94.25 86 ILE A CA 1
ATOM 673 C C . ILE A 1 86 ? -4.658 3.156 6.240 1.00 94.25 86 ILE A C 1
ATOM 675 O O . ILE A 1 86 ? -3.548 3.563 6.586 1.00 94.25 86 ILE A O 1
ATOM 679 N N . VAL A 1 87 ? -5.300 3.630 5.177 1.00 95.56 87 VAL A N 1
ATOM 680 C CA . VAL A 1 87 ? -4.852 4.767 4.372 1.00 95.56 87 VAL A CA 1
ATOM 681 C C . VAL A 1 87 ? -5.955 5.814 4.336 1.00 95.56 87 VAL A C 1
ATOM 683 O O . VAL A 1 87 ? -7.098 5.505 4.638 1.00 95.56 87 VAL A O 1
ATOM 686 N N . GLU A 1 88 ? -5.600 7.030 3.956 1.00 95.38 88 GLU A N 1
ATOM 687 C CA . GLU A 1 88 ? -6.543 8.064 3.546 1.00 95.38 88 GLU A CA 1
ATOM 688 C C . GLU A 1 88 ? -6.364 8.255 2.044 1.00 95.38 88 GLU A C 1
ATOM 690 O O . GLU A 1 88 ? -5.278 8.642 1.591 1.00 95.38 88 GLU A O 1
ATOM 695 N N . TYR A 1 89 ? -7.389 7.908 1.268 1.00 96.25 89 TYR A N 1
ATOM 696 C CA . TYR A 1 89 ? -7.333 7.969 -0.184 1.00 96.25 89 TYR A CA 1
ATOM 697 C C . TYR A 1 89 ? -8.136 9.141 -0.761 1.00 96.25 89 TYR A C 1
ATOM 699 O O . TYR 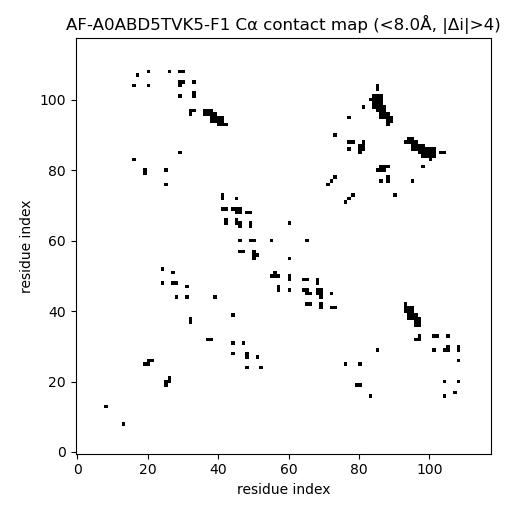A 1 89 ? -9.360 9.174 -0.686 1.00 96.25 89 TYR A O 1
ATOM 707 N N . ASP A 1 90 ? -7.436 10.069 -1.417 1.00 94.12 90 ASP A N 1
ATOM 708 C CA . ASP A 1 90 ? -8.032 11.172 -2.166 1.00 94.12 90 ASP A CA 1
ATOM 709 C C . ASP A 1 90 ? -8.072 10.836 -3.666 1.00 94.12 90 ASP A C 1
ATOM 711 O O . ASP A 1 90 ? -7.053 10.851 -4.373 1.00 94.12 90 ASP A O 1
ATOM 715 N N . ALA A 1 91 ? -9.273 10.506 -4.141 1.00 91.00 91 ALA A N 1
ATOM 716 C CA . ALA A 1 91 ? -9.551 10.196 -5.538 1.00 91.00 91 ALA A CA 1
ATOM 717 C C . ALA A 1 91 ? -9.519 11.423 -6.460 1.00 91.00 91 ALA A C 1
ATOM 719 O O . ALA A 1 91 ? -9.225 11.270 -7.646 1.00 91.00 91 ALA A O 1
ATOM 720 N N . GLU A 1 92 ? -9.811 12.618 -5.943 1.00 91.56 92 GLU A N 1
ATOM 721 C CA . GLU A 1 92 ? -9.824 13.848 -6.739 1.00 91.56 92 GLU A CA 1
ATOM 722 C C . GLU A 1 92 ? -8.389 14.306 -7.016 1.00 91.56 92 GLU A C 1
ATOM 724 O O . GLU A 1 92 ? -8.019 14.574 -8.160 1.00 91.56 92 GLU A O 1
ATOM 729 N N . GLU A 1 93 ? -7.549 14.289 -5.983 1.00 92.38 93 GLU A N 1
ATOM 730 C CA . GLU A 1 93 ? -6.145 14.697 -6.070 1.00 92.38 93 GLU A CA 1
ATOM 731 C C . GLU A 1 93 ? -5.210 13.555 -6.512 1.00 92.38 93 GLU A C 1
ATOM 733 O O . GLU A 1 93 ? -4.027 13.779 -6.781 1.00 92.38 93 GLU A O 1
ATOM 738 N N . ASN A 1 94 ? -5.710 12.316 -6.596 1.00 94.06 94 ASN A N 1
ATOM 739 C CA . ASN A 1 94 ? -4.912 11.103 -6.814 1.00 94.06 94 ASN A CA 1
ATOM 740 C C . ASN A 1 94 ? -3.740 10.992 -5.833 1.00 94.06 94 ASN A C 1
ATOM 742 O O . ASN A 1 94 ? -2.590 10.712 -6.206 1.00 94.06 94 ASN A O 1
ATOM 746 N N . ARG A 1 95 ? -4.038 11.193 -4.548 1.00 95.75 95 ARG A N 1
ATOM 747 C CA . ARG A 1 95 ? -3.057 11.099 -3.466 1.00 95.75 95 ARG A CA 1
ATOM 748 C C . ARG A 1 95 ? -3.516 10.103 -2.420 1.00 95.75 95 ARG A C 1
ATOM 750 O O . ARG A 1 95 ? -4.699 9.901 -2.194 1.00 95.75 95 ARG A O 1
ATOM 757 N N . VAL A 1 96 ? -2.549 9.470 -1.781 1.00 95.69 96 VAL A N 1
ATOM 758 C CA . VAL A 1 96 ? -2.777 8.547 -0.674 1.00 95.69 96 VAL A CA 1
ATOM 759 C C . VAL A 1 96 ? -1.898 8.967 0.488 1.00 95.69 96 VAL A C 1
ATOM 761 O O . VAL A 1 96 ? -0.754 9.379 0.282 1.00 95.69 96 VAL A O 1
ATOM 764 N N . ALA A 1 97 ? -2.429 8.921 1.700 1.00 94.44 97 ALA A N 1
ATOM 765 C CA . ALA A 1 97 ? -1.698 9.191 2.928 1.00 94.44 97 ALA A CA 1
ATOM 766 C C . ALA A 1 97 ? -1.851 8.025 3.919 1.00 94.44 97 ALA A C 1
ATOM 768 O O . ALA A 1 97 ? -2.796 7.244 3.812 1.00 94.44 97 ALA A O 1
ATOM 769 N N . PRO A 1 98 ? -0.929 7.872 4.880 1.00 94.38 98 PRO A N 1
ATOM 770 C CA . PRO A 1 98 ? -1.132 6.994 6.023 1.00 94.38 98 PRO A CA 1
ATOM 771 C C . PRO A 1 98 ? -2.374 7.403 6.819 1.00 94.38 98 PRO A C 1
ATOM 773 O O . PRO A 1 98 ? -2.468 8.554 7.236 1.00 94.38 98 PRO A O 1
ATOM 776 N N . GLY A 1 99 ? -3.290 6.462 7.047 1.00 93.31 99 GLY A N 1
ATOM 777 C CA . GLY A 1 99 ? -4.462 6.673 7.893 1.00 93.31 99 GLY A CA 1
ATOM 778 C C . GLY A 1 99 ? -4.185 6.354 9.362 1.00 93.31 99 GLY A C 1
ATOM 779 O O . GLY A 1 99 ? -3.084 5.937 9.745 1.00 93.31 99 GLY A O 1
ATOM 780 N N . ALA A 1 100 ? -5.205 6.516 10.204 1.00 91.44 100 ALA A N 1
ATOM 781 C CA . ALA A 1 100 ? -5.106 6.284 11.647 1.00 91.44 100 ALA A CA 1
ATOM 782 C C . ALA A 1 100 ? -4.709 4.838 12.005 1.00 91.44 100 ALA A C 1
ATOM 784 O O . ALA A 1 100 ? -3.948 4.623 12.955 1.00 91.44 100 ALA A O 1
ATOM 785 N N . GLU A 1 101 ? -5.158 3.853 11.220 1.00 91.19 101 GLU A N 1
ATOM 786 C CA . GLU A 1 101 ? -4.860 2.433 11.443 1.00 91.19 101 GLU A CA 1
ATOM 787 C C . GLU A 1 101 ? -3.558 1.968 10.773 1.00 91.19 101 GLU A C 1
ATOM 789 O O . GLU A 1 101 ? -3.178 0.802 10.910 1.00 91.19 1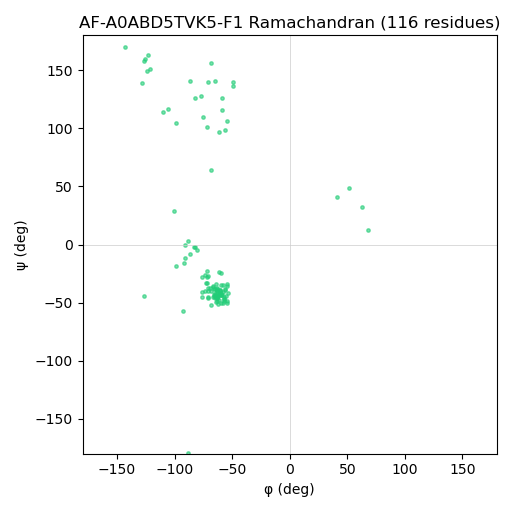01 GLU A O 1
ATOM 794 N N . MET A 1 102 ? -2.794 2.860 10.123 1.00 92.19 102 MET A N 1
ATOM 795 C CA . MET A 1 102 ? -1.519 2.504 9.482 1.00 92.19 102 MET A CA 1
ATOM 796 C C . MET A 1 102 ? -0.549 1.828 10.460 1.00 92.19 102 MET A C 1
ATOM 798 O O . MET A 1 102 ? 0.073 0.814 10.141 1.00 92.19 102 MET A O 1
ATOM 802 N N . ALA A 1 103 ? -0.425 2.354 11.681 1.00 90.00 103 ALA A N 1
ATOM 803 C CA . ALA A 1 103 ? 0.468 1.783 12.689 1.00 90.00 103 ALA A CA 1
ATOM 804 C C . ALA A 1 103 ? 0.041 0.365 13.111 1.00 90.00 103 ALA A C 1
ATOM 806 O O . ALA A 1 103 ? 0.890 -0.482 13.402 1.00 90.00 103 ALA A O 1
ATOM 807 N N . THR A 1 104 ? -1.266 0.095 13.143 1.00 90.00 104 THR A N 1
ATOM 808 C CA . THR A 1 104 ? -1.816 -1.241 13.391 1.00 90.00 104 THR A CA 1
ATOM 809 C C . THR A 1 104 ? -1.509 -2.161 12.214 1.00 90.00 104 THR A C 1
ATOM 811 O O . THR A 1 104 ? -0.908 -3.218 12.415 1.00 90.00 104 THR A O 1
ATOM 814 N N . ALA A 1 105 ? -1.844 -1.738 10.993 1.00 91.25 105 ALA A N 1
ATOM 815 C CA . ALA A 1 105 ? -1.620 -2.505 9.774 1.00 91.25 105 ALA A CA 1
ATOM 816 C C . ALA A 1 105 ? -0.144 -2.881 9.593 1.00 91.25 105 ALA A C 1
ATOM 818 O O . ALA A 1 105 ? 0.165 -4.048 9.359 1.00 91.25 105 ALA A O 1
ATOM 819 N N . ARG A 1 106 ? 0.778 -1.933 9.803 1.00 91.50 106 ARG A N 1
ATOM 820 C CA . ARG A 1 106 ? 2.228 -2.169 9.752 1.00 91.50 106 ARG A CA 1
ATOM 821 C C . ARG A 1 106 ? 2.654 -3.306 10.683 1.00 91.50 106 ARG A C 1
ATOM 823 O O . ARG A 1 106 ? 3.325 -4.237 10.244 1.00 91.50 106 ARG A O 1
ATOM 830 N N . ARG A 1 107 ? 2.225 -3.275 11.951 1.00 89.81 107 ARG A N 1
ATOM 831 C CA . ARG A 1 107 ? 2.546 -4.336 12.925 1.00 89.81 107 ARG A CA 1
ATOM 832 C C . ARG A 1 107 ? 2.007 -5.699 12.489 1.00 89.81 107 ARG A C 1
ATOM 834 O O . ARG A 1 107 ? 2.677 -6.712 12.679 1.00 89.81 107 ARG A O 1
ATOM 841 N N . LEU A 1 108 ? 0.807 -5.739 11.905 1.00 89.12 108 LEU A N 1
ATOM 842 C CA . LEU A 1 108 ? 0.224 -6.982 11.392 1.00 89.12 108 LEU A CA 1
ATOM 843 C C . LEU A 1 108 ? 1.022 -7.530 10.209 1.00 89.12 108 LEU A C 1
ATOM 845 O O . LEU A 1 108 ? 1.302 -8.726 10.170 1.00 89.12 108 LEU A O 1
ATOM 849 N N . VAL A 1 109 ? 1.447 -6.670 9.284 1.00 90.12 109 VAL A N 1
ATOM 850 C CA . VAL A 1 109 ? 2.289 -7.070 8.150 1.00 90.12 109 VAL A CA 1
ATOM 851 C C . VAL A 1 109 ? 3.646 -7.614 8.618 1.00 90.12 109 VAL A C 1
ATOM 853 O O . VAL A 1 109 ? 4.068 -8.683 8.169 1.00 90.12 109 VAL A O 1
ATOM 856 N N . GLU A 1 110 ? 4.292 -6.947 9.578 1.00 88.19 110 GLU A N 1
ATOM 857 C CA . GLU A 1 110 ? 5.545 -7.407 10.198 1.00 88.19 110 GLU A CA 1
ATOM 858 C C . GLU A 1 110 ? 5.374 -8.777 10.888 1.00 88.19 110 GLU A C 1
ATOM 860 O O . GLU A 1 110 ? 6.223 -9.670 10.751 1.00 88.19 110 GLU A O 1
ATOM 865 N N . SER A 1 111 ? 4.242 -8.986 11.569 1.00 86.62 111 SER A N 1
ATOM 866 C CA . SER A 1 111 ? 3.883 -10.267 12.191 1.00 86.62 111 SER A CA 1
ATOM 867 C C . SER A 1 111 ? 3.672 -11.375 11.150 1.00 86.62 111 SER A C 1
ATOM 869 O O . SER A 1 111 ? 4.245 -12.459 11.273 1.00 86.62 111 SER A O 1
ATOM 871 N N . LEU A 1 112 ? 2.938 -11.095 10.065 1.00 83.31 112 LEU A N 1
ATOM 872 C CA . LEU A 1 112 ? 2.679 -12.053 8.980 1.00 83.31 112 LEU A CA 1
ATOM 873 C C . LEU A 1 112 ? 3.965 -12.484 8.259 1.00 83.31 112 LEU A C 1
ATOM 875 O O . LEU A 1 112 ? 4.119 -13.660 7.920 1.00 83.31 112 LEU A O 1
ATOM 879 N N . ARG A 1 113 ? 4.918 -11.565 8.053 1.00 76.81 113 ARG A N 1
ATOM 880 C CA . ARG A 1 113 ? 6.249 -11.900 7.512 1.00 76.81 113 ARG A CA 1
ATOM 881 C C . ARG A 1 113 ? 7.063 -12.770 8.465 1.00 76.81 113 ARG A C 1
ATOM 883 O O . ARG A 1 113 ? 7.771 -13.668 8.011 1.00 76.81 113 ARG A O 1
ATOM 890 N N . SER A 1 114 ? 6.972 -12.506 9.765 1.00 74.25 114 SER A N 1
ATOM 891 C CA . SER A 1 114 ? 7.684 -13.271 10.793 1.00 74.25 114 SER A CA 1
ATOM 892 C C . SER A 1 114 ? 7.122 -14.689 10.936 1.00 74.25 114 SER A C 1
ATOM 894 O O . SER A 1 114 ? 7.890 -15.638 11.069 1.00 74.25 114 SER A O 1
ATOM 896 N N . ALA A 1 115 ? 5.802 -14.855 10.811 1.00 67.94 115 ALA A N 1
ATOM 897 C CA . ALA A 1 115 ? 5.126 -16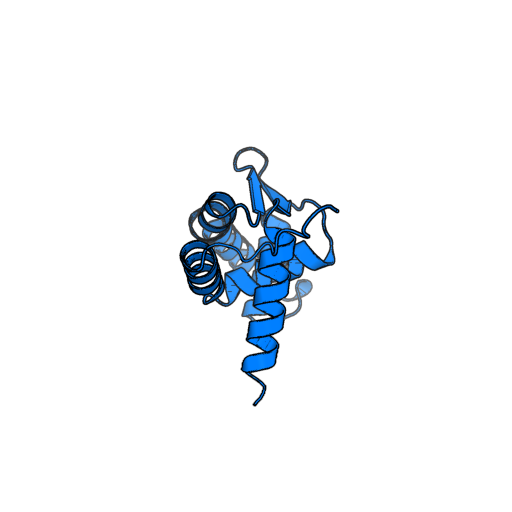.150 10.892 1.00 67.94 115 ALA A CA 1
ATOM 898 C C . ALA A 1 115 ? 5.391 -17.070 9.684 1.00 67.94 115 ALA A C 1
ATOM 900 O O . ALA A 1 115 ? 5.361 -18.287 9.827 1.00 67.94 115 ALA A O 1
ATOM 901 N N . ARG A 1 116 ? 5.684 -16.513 8.499 1.00 56.81 116 ARG A N 1
ATOM 902 C CA . ARG A 1 116 ? 6.000 -17.287 7.279 1.00 56.81 116 ARG A CA 1
ATOM 903 C C . ARG A 1 116 ? 7.445 -17.801 7.215 1.00 56.81 116 ARG A C 1
ATOM 905 O O . ARG A 1 116 ? 7.789 -18.495 6.264 1.00 56.81 116 ARG A O 1
ATOM 912 N N . ARG A 1 117 ? 8.293 -17.435 8.184 1.00 51.94 117 ARG A N 1
ATOM 913 C CA . ARG A 1 117 ? 9.728 -17.768 8.239 1.00 51.94 117 ARG A CA 1
ATOM 914 C C . ARG A 1 117 ? 10.038 -18.938 9.196 1.00 51.94 117 ARG A C 1
ATOM 916 O O . ARG A 1 117 ? 11.128 -18.961 9.765 1.00 51.94 117 ARG 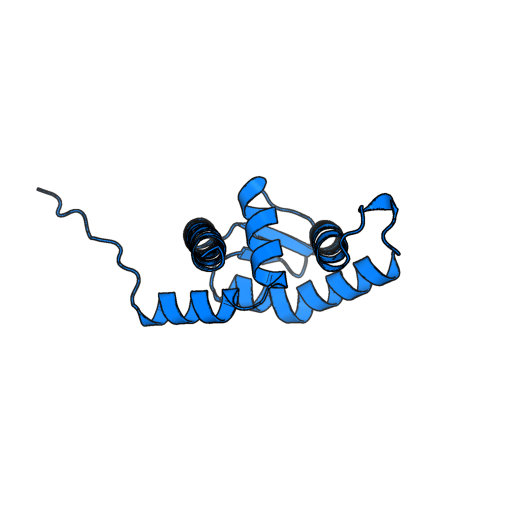A O 1
ATOM 923 N N . ASN A 1 118 ? 9.093 -19.864 9.387 1.00 37.56 118 ASN A N 1
ATOM 924 C CA . ASN A 1 118 ? 9.259 -21.105 10.158 1.00 37.56 118 ASN A CA 1
ATOM 925 C C . ASN A 1 118 ? 8.832 -22.313 9.321 1.00 37.56 118 ASN A C 1
ATOM 927 O O . ASN A 1 118 ? 7.732 -22.233 8.729 1.00 37.56 118 ASN A O 1
#

Mean predicted aligned error: 6.52 Å

Secondary structure (DSSP, 8-state):
----------HHHHHHHHHHHTSHHHHHHHHHHHHH-S-EEHHHHHHHHHHHHHT--GGGS-HHHHHHHHHHIIIIIHHHHHHTTSEEEETTTTEEEE-TTHHHHHHHHHHHHHHTT-

Sequence (118 aa):
MAVTENRTLPSEVLDEHLALLANDQRRAIVEILAEENRSHQVRLLAGWTAAEERGVPLDALPEEAVERMEVKLHHVHLPKLDEAGIVEYDAEENRVAPGAEMATARRLVESLRSARRN

Foldseek 3Di:
DDDPPPPPPPVVLVVLLLVLPVDPLLLQLLVVQVVVQFKDALLVSLLSSLCVVVVHDSVPDDPVSSVVSSVCCLPPNVVSCCVSQQWPADPVRRMIGGGPCSVVSNVSSVVVVVVVPD

InterPro domains:
  IPR036388 Winged helix-like DNA-binding domain superfamily [G3DSA:1.10.10.10] (10-117)
  IPR055768 Domain of unknown function DUF7344 [PF24035] (19-96)

Nearest PDB structures (foldseek):
  6aht-assembly1_B  TM=6.038E-01  e=2.394E-02  Bacillus cereus
  4b8x-assembly1_B  TM=5.509E-01  e=2.848E-01  Streptomyces coelicolor
  3rpu-assembly1_H  TM=4.067E-01  e=1.070E-01  Escherichia coli K-12
  6fyy-assembly1_T  TM=3.875E-01  e=1.799E+00  Kluyveromyces lactis NRRL Y-1140